Protein AF-A0A328VJZ0-F1 (afdb_monomer_lite)

Organism: NCBI:txid1825093

Secondary structure (DSSP, 8-state):
---PPPPPP-SSTTHHHHHHHHHHSSTTTHHHHHHHTT-HHHHHHHHHHHHHHHHTT----HHHHHHHHHHHHTHHHHS-HHHHHHHHHH-------HHHHHHHHHHGGGGGGS-S-HHHHHHHHHHHHHHHHHH-HHHHHS--HHHHHHHHHHHHHHHT--HHHHHHHHTT-

Radius of gyration: 17.19 Å; chains: 1; bounding box: 39×33×52 Å

pLDDT: mean 81.75, std 13.36, range [30.91, 96.69]

Structure (mmCIF, N/CA/C/O backbone):
data_AF-A0A328VJZ0-F1
#
_entry.id   AF-A0A328VJZ0-F1
#
loop_
_atom_site.group_PDB
_atom_site.id
_atom_site.type_symbol
_atom_site.label_atom_id
_atom_site.label_alt_id
_atom_site.label_comp_id
_atom_site.label_asym_id
_atom_site.label_entity_id
_atom_site.label_seq_id
_atom_site.pdbx_PDB_ins_code
_atom_site.Cartn_x
_atom_site.Cartn_y
_atom_site.Cartn_z
_atom_site.occupancy
_atom_site.B_iso_or_equiv
_atom_site.auth_seq_id
_atom_site.auth_comp_id
_atom_site.auth_asym_id
_atom_site.auth_atom_id
_atom_site.pdbx_PDB_model_num
ATOM 1 N N . MET A 1 1 ? 3.427 18.605 -16.097 1.00 30.91 1 MET A N 1
ATOM 2 C CA . MET A 1 1 ? 2.006 18.248 -16.277 1.00 30.91 1 MET A CA 1
ATOM 3 C C . MET A 1 1 ? 1.445 17.862 -14.923 1.00 30.91 1 MET A C 1
ATOM 5 O O . MET A 1 1 ? 2.172 17.190 -14.197 1.00 30.91 1 MET A O 1
ATOM 9 N N . PRO A 1 2 ? 0.240 18.311 -14.539 1.00 32.41 2 PRO A N 1
ATOM 10 C CA . PRO A 1 2 ? -0.411 17.754 -13.363 1.00 32.41 2 PRO A CA 1
ATOM 11 C C . PRO A 1 2 ? -0.653 16.268 -13.644 1.00 32.41 2 PRO A C 1
ATOM 13 O O . PRO A 1 2 ? -1.098 15.923 -14.738 1.00 32.41 2 PRO A O 1
ATOM 16 N N . LEU A 1 3 ? -0.279 15.400 -12.706 1.00 37.41 3 LEU A N 1
ATOM 17 C CA . LEU A 1 3 ? -0.690 14.000 -12.747 1.00 37.41 3 LEU A CA 1
ATOM 18 C C . LEU A 1 3 ? -2.222 14.012 -12.781 1.00 37.41 3 LEU A C 1
ATOM 20 O O . LEU A 1 3 ? -2.844 14.499 -11.835 1.00 37.41 3 LEU A O 1
ATOM 24 N N . GLU A 1 4 ? -2.816 13.571 -13.892 1.00 47.75 4 GLU A N 1
ATOM 25 C CA . GLU A 1 4 ? -4.245 13.263 -13.936 1.00 47.75 4 GLU A CA 1
ATOM 26 C C . GLU A 1 4 ? -4.585 12.396 -12.719 1.00 47.75 4 GLU A C 1
ATOM 28 O O . GLU A 1 4 ? -3.770 11.571 -12.294 1.00 47.75 4 GLU A O 1
ATOM 33 N N . ALA A 1 5 ? -5.757 12.625 -12.118 1.00 53.00 5 ALA A N 1
ATOM 34 C CA . ALA A 1 5 ? -6.203 11.835 -10.979 1.00 53.00 5 ALA A CA 1
ATOM 35 C C . ALA A 1 5 ? -6.099 10.345 -11.341 1.00 53.00 5 ALA A C 1
ATOM 37 O O . ALA A 1 5 ? -6.706 9.892 -12.312 1.00 53.00 5 ALA A O 1
ATOM 38 N N . TRP A 1 6 ? -5.263 9.616 -10.600 1.00 56.88 6 TRP A N 1
ATOM 39 C CA . TRP A 1 6 ? -4.959 8.215 -10.881 1.00 56.88 6 TRP A CA 1
ATOM 40 C C . TRP A 1 6 ? -6.247 7.376 -10.831 1.00 56.88 6 TRP A C 1
ATOM 42 O O . TRP A 1 6 ? -7.133 7.702 -10.032 1.00 56.88 6 TRP A O 1
ATOM 52 N N . PRO A 1 7 ? -6.408 6.319 -11.655 1.00 60.66 7 PRO A N 1
ATOM 53 C CA . PRO A 1 7 ? -7.631 5.529 -11.639 1.00 60.66 7 PRO A CA 1
ATOM 54 C C . PRO A 1 7 ? -7.921 4.936 -10.253 1.00 60.66 7 PRO A C 1
ATOM 56 O O . PRO A 1 7 ? -6.995 4.589 -9.504 1.00 60.66 7 PRO A O 1
ATOM 59 N N . PRO A 1 8 ? -9.213 4.746 -9.930 1.00 64.69 8 PRO A N 1
ATOM 60 C CA . PRO A 1 8 ? -9.615 4.043 -8.723 1.00 64.69 8 PRO A CA 1
ATOM 61 C C . PRO A 1 8 ? -9.077 2.610 -8.739 1.00 64.69 8 PRO A C 1
ATOM 63 O O . PRO A 1 8 ? -8.802 2.039 -9.797 1.00 64.69 8 PRO A O 1
ATOM 66 N N . TYR A 1 9 ? -8.950 2.017 -7.556 1.00 65.38 9 TYR A N 1
ATOM 67 C CA . TYR A 1 9 ? -8.524 0.632 -7.387 1.00 65.38 9 TYR A CA 1
ATOM 68 C C . TYR A 1 9 ? -9.333 -0.328 -8.270 1.00 65.38 9 TYR A C 1
ATOM 70 O O . TYR A 1 9 ? -10.555 -0.400 -8.171 1.00 65.38 9 TYR A O 1
ATOM 78 N N . GLN A 1 10 ? -8.636 -1.098 -9.110 1.00 65.56 10 GLN A N 1
ATOM 79 C CA . GLN A 1 10 ? -9.244 -2.029 -10.074 1.00 65.56 10 GLN A CA 1
ATOM 80 C C . GLN A 1 10 ? -9.135 -3.511 -9.648 1.00 65.56 10 GLN A C 1
ATOM 82 O O . GLN A 1 10 ? -9.193 -4.402 -10.489 1.00 65.56 10 GLN A O 1
ATOM 87 N N . GLY A 1 11 ? -8.899 -3.796 -8.360 1.00 68.62 11 GLY A N 1
ATOM 88 C CA . GLY A 1 11 ? -8.656 -5.157 -7.852 1.00 68.62 11 GLY A CA 1
ATOM 89 C C . GLY A 1 11 ? -9.872 -5.866 -7.240 1.00 68.62 11 GLY A C 1
ATOM 90 O O . GLY A 1 11 ? -11.019 -5.524 -7.511 1.00 68.62 11 GLY A O 1
ATOM 91 N N . TRP A 1 12 ? -9.612 -6.869 -6.389 1.00 64.12 12 TRP A N 1
ATOM 92 C CA . TRP A 1 12 ? -10.660 -7.661 -5.737 1.00 64.12 12 TRP A CA 1
ATOM 93 C C . TRP A 1 12 ? -11.474 -6.850 -4.720 1.00 64.12 12 TRP A C 1
ATOM 95 O O . TRP A 1 12 ? -10.895 -6.069 -3.957 1.00 64.12 12 TRP A O 1
ATOM 105 N N . PRO A 1 13 ? -12.794 -7.085 -4.626 1.00 72.00 13 PRO A N 1
ATOM 106 C CA . PRO A 1 13 ? -13.641 -6.411 -3.651 1.00 72.00 13 PRO A CA 1
ATOM 107 C C . PRO A 1 13 ? -13.106 -6.549 -2.222 1.00 72.00 13 PRO A C 1
ATOM 109 O O . PRO A 1 13 ? -12.850 -7.657 -1.753 1.00 72.00 13 PRO A O 1
ATOM 112 N N . ASN A 1 14 ? -12.996 -5.425 -1.510 1.00 74.44 14 ASN A N 1
ATOM 113 C CA . ASN A 1 14 ? -12.587 -5.340 -0.100 1.00 74.44 14 ASN A CA 1
ATOM 114 C C . ASN A 1 14 ? -11.169 -5.837 0.219 1.00 74.44 14 ASN A C 1
ATOM 116 O O . ASN A 1 14 ? -10.828 -5.927 1.396 1.00 74.44 14 ASN A O 1
ATOM 120 N N . ARG A 1 15 ? -10.326 -6.166 -0.766 1.00 87.69 15 ARG A N 1
ATOM 121 C CA . ARG A 1 15 ? -8.970 -6.637 -0.458 1.00 87.69 15 ARG A CA 1
ATOM 122 C C . ARG A 1 15 ? -8.176 -5.617 0.373 1.00 87.69 15 ARG A C 1
ATOM 124 O O . ARG A 1 15 ? -7.689 -6.029 1.414 1.00 87.69 15 ARG A O 1
ATOM 131 N N . PRO A 1 16 ? -8.091 -4.316 0.022 1.00 90.56 16 PRO A N 1
ATOM 132 C CA . PRO A 1 16 ? -7.357 -3.354 0.847 1.00 90.56 16 PRO A CA 1
ATOM 133 C C . PRO A 1 16 ? -7.888 -3.274 2.284 1.00 90.56 16 PRO A C 1
ATOM 135 O O . PRO A 1 16 ? -7.103 -3.199 3.223 1.00 90.56 16 PRO A O 1
ATOM 138 N N . THR A 1 17 ? -9.210 -3.379 2.469 1.00 93.19 17 THR A N 1
ATOM 139 C CA . THR A 1 17 ? -9.841 -3.474 3.795 1.00 93.19 17 THR A CA 1
ATOM 140 C C . THR A 1 17 ? -9.333 -4.674 4.588 1.00 93.19 17 THR A C 1
ATOM 142 O O . THR A 1 17 ? -8.966 -4.535 5.753 1.00 93.19 17 THR A O 1
ATOM 145 N N . TRP A 1 18 ? -9.300 -5.854 3.968 1.00 93.00 18 TRP A N 1
ATOM 146 C CA . TRP A 1 18 ? -8.868 -7.076 4.641 1.00 93.00 18 TRP A CA 1
ATOM 147 C C . TRP A 1 18 ? -7.356 -7.168 4.808 1.00 93.00 18 TRP A C 1
ATOM 149 O O . TRP A 1 18 ? -6.909 -7.701 5.818 1.00 93.00 18 TRP A O 1
ATOM 159 N N . ASP A 1 19 ? -6.567 -6.612 3.890 1.00 93.38 19 ASP A N 1
ATOM 160 C CA . ASP A 1 19 ? -5.117 -6.488 4.048 1.00 93.38 19 ASP A CA 1
ATOM 161 C C . ASP A 1 19 ? -4.810 -5.650 5.300 1.00 93.38 19 ASP A C 1
ATOM 163 O O . ASP A 1 19 ? -3.994 -6.060 6.124 1.00 93.38 19 ASP A O 1
ATOM 167 N N . VAL A 1 20 ? -5.521 -4.527 5.490 1.00 93.88 20 VAL A N 1
ATOM 168 C CA . VAL A 1 20 ? -5.421 -3.693 6.700 1.00 93.88 20 VAL A CA 1
ATOM 169 C C . VAL A 1 20 ? -5.816 -4.479 7.941 1.00 93.88 20 VAL A C 1
ATOM 171 O O . VAL A 1 20 ? -5.037 -4.526 8.887 1.00 93.88 20 VAL A O 1
ATOM 174 N N . PHE A 1 21 ? -6.994 -5.109 7.942 1.00 94.06 21 PHE A N 1
ATOM 175 C CA . PHE A 1 21 ? -7.452 -5.888 9.091 1.00 94.06 21 PHE A CA 1
ATOM 176 C C . PHE A 1 21 ? -6.435 -6.976 9.456 1.00 94.06 21 PHE A C 1
ATOM 178 O O . PHE A 1 21 ? -5.909 -6.983 10.556 1.00 94.06 21 PHE A O 1
ATOM 185 N N . THR A 1 22 ? -6.081 -7.844 8.511 1.00 93.44 22 THR A N 1
ATOM 186 C CA . THR A 1 22 ? -5.221 -9.007 8.775 1.00 93.44 22 THR A CA 1
ATO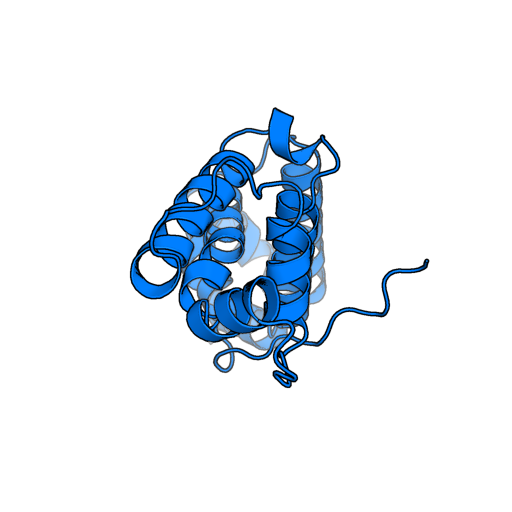M 187 C C . THR A 1 22 ? -3.789 -8.640 9.143 1.00 93.44 22 THR A C 1
ATOM 189 O O . THR A 1 22 ? -3.186 -9.323 9.967 1.00 93.44 22 THR A O 1
ATOM 192 N N . THR A 1 23 ? -3.243 -7.580 8.545 1.00 93.50 23 THR A N 1
ATOM 193 C CA . THR A 1 23 ? -1.841 -7.201 8.746 1.00 93.50 23 THR A CA 1
ATOM 194 C C . THR A 1 23 ? -1.679 -6.300 9.963 1.00 93.50 23 THR A C 1
ATOM 196 O O . THR A 1 23 ? -0.698 -6.443 10.682 1.00 93.50 23 THR A O 1
ATOM 199 N N . LEU A 1 24 ? -2.620 -5.381 10.213 1.00 93.50 24 LEU A N 1
ATOM 200 C CA . LEU A 1 24 ? -2.496 -4.403 11.295 1.00 93.50 24 LEU A CA 1
ATOM 201 C C . LEU A 1 24 ? -3.160 -4.844 12.610 1.00 93.50 24 LEU A C 1
ATOM 203 O O . LEU A 1 24 ? -2.957 -4.204 13.632 1.00 93.50 24 LEU A O 1
ATOM 207 N N . THR A 1 25 ? -3.908 -5.950 12.669 1.00 90.69 25 THR A N 1
ATOM 208 C CA . THR A 1 25 ? -4.354 -6.517 13.963 1.00 90.69 25 THR A CA 1
ATOM 209 C C . THR A 1 25 ? -3.272 -7.359 14.651 1.00 90.69 25 THR A C 1
ATOM 211 O O . THR A 1 25 ? -3.574 -8.384 15.271 1.00 90.69 25 THR A O 1
ATOM 214 N N . ASP A 1 26 ? -2.011 -6.948 14.540 1.00 91.19 26 ASP A N 1
ATOM 215 C CA . ASP A 1 26 ? -0.861 -7.565 15.208 1.00 91.19 26 ASP A CA 1
ATOM 216 C C . ASP A 1 26 ? -0.619 -6.949 16.600 1.00 91.19 26 ASP A C 1
ATOM 218 O O . ASP A 1 26 ? -1.204 -5.918 16.933 1.00 91.19 26 ASP A O 1
ATOM 222 N N . GLU A 1 27 ? 0.235 -7.556 17.426 1.00 87.69 27 GLU A N 1
ATOM 223 C CA . GLU A 1 27 ? 0.469 -7.162 18.827 1.00 87.69 27 GLU A CA 1
ATOM 224 C C . GLU A 1 27 ? 0.807 -5.666 18.989 1.00 87.69 27 GLU A C 1
ATOM 226 O O . GLU A 1 27 ? 0.276 -5.008 19.881 1.00 87.69 27 GLU A O 1
ATOM 231 N N . GLU A 1 28 ? 1.605 -5.098 18.078 1.00 91.12 28 GLU A N 1
ATOM 232 C CA . GLU A 1 28 ? 2.031 -3.690 18.124 1.00 91.12 28 GLU A CA 1
ATOM 233 C C . GLU A 1 28 ? 0.899 -2.689 17.816 1.00 91.12 28 GLU A C 1
ATOM 235 O O . GLU A 1 28 ? 0.873 -1.581 18.351 1.00 91.12 28 GLU A O 1
ATOM 240 N N . THR A 1 29 ? -0.039 -3.049 16.936 1.00 93.62 29 THR A N 1
ATOM 241 C CA . THR A 1 29 ? -1.010 -2.097 16.353 1.00 93.62 29 THR A CA 1
ATOM 242 C C . THR A 1 29 ? -2.467 -2.403 16.699 1.00 93.62 29 THR A C 1
ATOM 244 O O . THR A 1 29 ? -3.321 -1.528 16.541 1.00 93.62 29 THR A O 1
ATOM 247 N N . ARG A 1 30 ? -2.756 -3.573 17.285 1.00 91.69 30 ARG A N 1
ATOM 248 C CA . ARG A 1 30 ? -4.106 -3.999 17.680 1.00 91.69 30 ARG A CA 1
ATOM 249 C C . ARG A 1 30 ? -4.777 -3.038 18.655 1.00 91.69 30 ARG A C 1
ATOM 251 O O . ARG A 1 30 ? -5.855 -2.539 18.352 1.00 91.69 30 ARG A O 1
ATOM 258 N N . GLN A 1 31 ? -4.149 -2.746 19.796 1.00 92.00 31 GLN A N 1
ATOM 259 C CA . GLN A 1 31 ? -4.767 -1.903 20.827 1.00 92.00 31 GLN A CA 1
ATOM 260 C C . GLN A 1 31 ? -5.090 -0.481 20.313 1.00 92.00 31 GLN A C 1
ATOM 262 O O . GLN A 1 31 ? -6.212 -0.019 20.535 1.00 92.00 31 GLN A O 1
ATOM 267 N N . PRO A 1 32 ? -4.181 0.219 19.596 1.00 92.38 32 PRO A N 1
ATOM 268 C CA . PRO A 1 32 ? -4.520 1.477 18.935 1.00 92.38 32 PRO A CA 1
ATOM 269 C C . PRO A 1 32 ? -5.707 1.363 17.972 1.00 92.38 32 PRO A C 1
ATOM 271 O O . PRO A 1 32 ? -6.584 2.222 17.994 1.00 92.38 32 PRO A O 1
ATOM 274 N N . LEU A 1 33 ? -5.770 0.316 17.145 1.00 92.38 33 LEU A N 1
ATOM 275 C CA . LEU A 1 33 ? -6.845 0.156 16.162 1.00 92.38 33 LEU A CA 1
ATOM 276 C C . LEU A 1 33 ? -8.197 -0.141 16.806 1.00 92.38 33 LEU A C 1
ATOM 278 O O . LEU A 1 33 ? -9.191 0.468 16.421 1.00 92.38 33 LEU A O 1
ATOM 282 N N . GLU A 1 34 ? -8.246 -1.012 17.811 1.00 92.38 34 GLU A N 1
ATOM 283 C CA . GLU A 1 34 ? -9.472 -1.306 18.562 1.00 92.38 34 GLU A CA 1
ATOM 284 C C . GLU A 1 34 ? -10.005 -0.054 19.275 1.00 92.38 34 GLU A C 1
ATOM 286 O O . GLU A 1 34 ? -11.208 0.206 19.263 1.00 92.38 34 GLU A O 1
ATOM 291 N N . ALA A 1 35 ? -9.116 0.781 19.826 1.00 93.69 35 ALA A N 1
ATOM 292 C CA . ALA A 1 35 ? -9.499 2.048 20.450 1.00 93.69 35 ALA A CA 1
ATOM 293 C C . ALA A 1 35 ? -10.086 3.062 19.447 1.00 93.69 35 ALA A C 1
ATOM 295 O O . ALA A 1 35 ? -10.904 3.906 19.823 1.00 93.69 35 ALA A O 1
ATOM 296 N N . LEU A 1 36 ? -9.676 2.990 18.178 1.00 94.94 36 LEU A N 1
ATOM 297 C CA . LEU A 1 36 ? -10.162 3.850 17.097 1.00 94.94 36 LEU A CA 1
ATOM 298 C C . LEU A 1 36 ? -11.365 3.258 16.347 1.00 94.94 36 LEU A C 1
ATOM 300 O O . LEU A 1 36 ? -12.082 4.008 15.691 1.00 94.94 36 LEU A O 1
ATOM 304 N N . ALA A 1 37 ? -11.626 1.953 16.471 1.00 91.81 37 ALA A N 1
ATOM 305 C CA . ALA A 1 37 ? -12.693 1.232 15.774 1.00 91.81 37 ALA A CA 1
ATOM 306 C C . ALA A 1 37 ? -14.110 1.828 15.897 1.00 91.81 37 ALA A C 1
ATOM 308 O O . ALA A 1 37 ? -14.883 1.698 14.949 1.00 91.81 37 ALA A O 1
ATOM 309 N N . PRO A 1 38 ? -14.495 2.523 16.987 1.00 93.94 38 PRO A N 1
ATOM 310 C CA . PRO A 1 38 ? -15.777 3.226 17.035 1.00 93.94 38 PRO A CA 1
ATOM 311 C C . PRO A 1 38 ? -15.922 4.366 16.010 1.00 93.94 38 PRO A C 1
ATOM 313 O O . PRO A 1 38 ? -17.045 4.783 15.736 1.00 93.94 38 PRO A O 1
ATOM 316 N N . ASP A 1 39 ? -14.817 4.873 15.455 1.00 93.75 39 ASP A N 1
ATOM 317 C CA . ASP A 1 39 ? -14.774 6.024 14.556 1.00 93.75 39 ASP A CA 1
ATOM 318 C C . ASP A 1 39 ? -13.931 5.713 13.303 1.00 93.75 39 ASP A C 1
ATOM 320 O O . ASP A 1 39 ? -12.707 5.874 13.265 1.00 93.75 39 ASP A O 1
ATOM 324 N N . ALA A 1 40 ? -14.618 5.303 12.232 1.00 93.50 40 ALA A N 1
ATOM 325 C CA . ALA A 1 40 ? -14.008 4.992 10.939 1.00 93.50 40 ALA A CA 1
ATOM 326 C C . ALA A 1 40 ? -13.190 6.160 10.353 1.00 93.50 40 ALA A C 1
ATOM 328 O O . ALA A 1 40 ? -12.221 5.934 9.624 1.00 93.50 40 ALA A O 1
ATOM 329 N N . PHE A 1 41 ? -13.546 7.409 10.672 1.00 94.31 41 PHE A N 1
ATOM 330 C CA . PHE A 1 41 ? -12.788 8.571 10.222 1.00 94.31 41 PHE A CA 1
ATOM 331 C C . PHE A 1 41 ? -11.440 8.662 10.943 1.00 94.31 41 PHE A C 1
ATOM 333 O O . PHE A 1 41 ? -10.419 8.900 10.298 1.00 94.31 41 PHE A O 1
ATOM 340 N N . ARG A 1 42 ? -11.397 8.399 12.253 1.00 94.69 42 ARG A N 1
ATOM 341 C CA . ARG A 1 42 ? -10.128 8.369 12.995 1.00 94.69 42 ARG A CA 1
ATOM 342 C C . ARG A 1 42 ? -9.232 7.202 12.593 1.00 94.69 42 ARG A C 1
ATOM 344 O O . ARG A 1 42 ? -8.022 7.395 12.508 1.00 94.69 42 ARG A O 1
ATOM 351 N N . LEU A 1 43 ? -9.799 6.028 12.299 1.00 94.88 43 LEU A N 1
ATOM 352 C CA . LEU A 1 43 ? -9.039 4.905 11.729 1.00 94.88 43 LEU A CA 1
ATOM 353 C C . LEU A 1 43 ? -8.338 5.309 10.430 1.00 94.88 43 LEU A C 1
ATOM 355 O O . LEU A 1 43 ? -7.145 5.056 10.252 1.00 94.88 43 LEU A O 1
ATOM 359 N N . ARG A 1 44 ? -9.077 5.984 9.545 1.00 95.94 44 ARG A N 1
ATOM 360 C CA . ARG A 1 44 ? -8.536 6.515 8.297 1.00 95.94 44 ARG A CA 1
ATOM 361 C C . ARG A 1 44 ? -7.398 7.501 8.542 1.00 95.94 44 ARG A C 1
ATOM 363 O O . ARG A 1 44 ? -6.332 7.332 7.957 1.00 95.94 44 ARG A O 1
ATOM 370 N N . GLN A 1 45 ? -7.606 8.492 9.410 1.00 96.25 45 GLN A N 1
ATOM 371 C CA . GLN A 1 45 ? -6.582 9.493 9.727 1.00 96.25 45 GLN A CA 1
ATOM 372 C C . GLN A 1 45 ? -5.308 8.858 10.288 1.00 96.25 45 GLN A C 1
ATOM 374 O O . GLN A 1 45 ? -4.209 9.234 9.890 1.00 96.25 45 GLN A O 1
ATOM 379 N N . TRP A 1 46 ? -5.455 7.873 11.177 1.00 95.88 46 TRP A N 1
ATOM 380 C CA . TRP A 1 46 ? -4.326 7.159 11.761 1.00 95.88 46 TRP A CA 1
ATOM 381 C C . TRP A 1 46 ? -3.500 6.435 10.691 1.00 95.88 46 TRP A C 1
ATOM 383 O O . TRP A 1 46 ? -2.275 6.564 10.668 1.00 95.88 46 TRP A O 1
ATOM 393 N N . LEU A 1 47 ? -4.150 5.719 9.763 1.00 96.00 47 LEU A N 1
ATOM 394 C CA . LEU A 1 47 ? -3.423 5.020 8.701 1.00 96.00 47 LEU A CA 1
ATOM 395 C C . LEU A 1 47 ? -2.800 6.002 7.699 1.00 96.00 47 LEU A C 1
ATOM 397 O O . LEU A 1 47 ? -1.651 5.8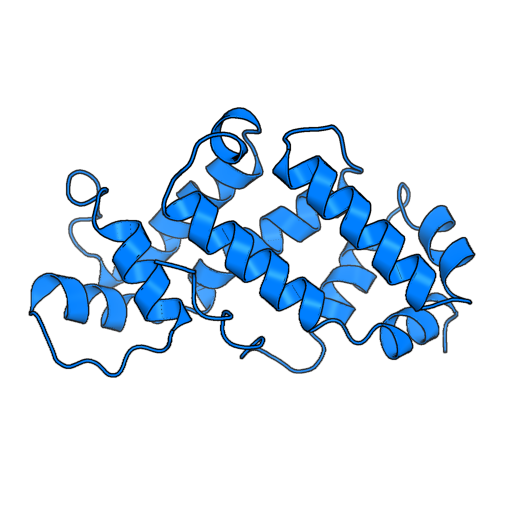16 7.309 1.00 96.00 47 LEU A O 1
ATOM 401 N N . GLU A 1 48 ? -3.517 7.063 7.316 1.00 96.25 48 GLU A N 1
ATOM 402 C CA . GLU A 1 48 ? -2.996 8.130 6.449 1.00 96.25 48 GLU A CA 1
ATOM 403 C C . GLU A 1 48 ? -1.736 8.781 7.043 1.00 96.25 48 GLU A C 1
ATOM 405 O O . GLU A 1 48 ? -0.757 8.992 6.323 1.00 96.25 48 GLU A O 1
ATOM 410 N N . GLU A 1 49 ? -1.712 9.050 8.351 1.00 96.69 49 GLU A N 1
ATOM 411 C CA . GLU A 1 49 ? -0.539 9.603 9.032 1.00 96.69 49 GLU A CA 1
ATOM 412 C C . GLU A 1 49 ? 0.672 8.666 8.923 1.00 96.69 49 GLU A C 1
ATOM 414 O O . GLU A 1 49 ? 1.758 9.099 8.517 1.00 96.69 49 GLU A O 1
ATOM 419 N N . HIS A 1 50 ? 0.500 7.376 9.226 1.00 96.50 50 HIS A N 1
ATOM 420 C CA . HIS A 1 50 ? 1.603 6.414 9.141 1.00 96.50 50 HIS A CA 1
ATOM 421 C C . HIS A 1 50 ? 2.049 6.156 7.703 1.00 96.50 50 HIS A C 1
ATOM 423 O O . HIS A 1 50 ? 3.247 6.049 7.453 1.00 96.50 50 HIS A O 1
ATOM 429 N N . VAL A 1 51 ? 1.136 6.162 6.730 1.00 95.88 51 VAL A N 1
ATOM 430 C CA . VAL A 1 51 ? 1.497 6.130 5.303 1.00 95.88 51 VAL A CA 1
ATOM 431 C C . VAL A 1 51 ? 2.407 7.313 4.964 1.00 95.88 51 VAL A C 1
ATOM 433 O O . VAL A 1 51 ? 3.462 7.131 4.354 1.00 95.88 51 VAL A O 1
ATOM 436 N N . GLN A 1 52 ? 2.056 8.528 5.393 1.00 95.12 52 GLN A N 1
ATOM 437 C CA . GLN A 1 52 ? 2.875 9.714 5.130 1.00 95.12 52 GLN A CA 1
ATOM 438 C C . GLN A 1 52 ? 4.247 9.644 5.807 1.00 95.12 52 GLN A C 1
ATOM 440 O O . GLN A 1 52 ? 5.243 10.035 5.195 1.00 95.12 52 GLN A O 1
ATOM 445 N N . ARG A 1 53 ? 4.323 9.125 7.037 1.00 95.50 53 ARG A N 1
ATOM 446 C CA . ARG A 1 53 ? 5.595 8.888 7.741 1.00 95.50 53 ARG A CA 1
ATOM 447 C C . ARG A 1 53 ? 6.473 7.899 6.974 1.00 95.50 53 ARG A C 1
ATOM 449 O O . ARG A 1 53 ? 7.616 8.230 6.651 1.00 95.50 53 ARG A O 1
ATOM 456 N N . PHE A 1 54 ? 5.918 6.756 6.572 1.00 95.00 54 PHE A N 1
ATOM 457 C CA . PHE A 1 54 ? 6.620 5.744 5.779 1.00 95.00 54 PHE A CA 1
ATOM 458 C C . PHE A 1 54 ? 7.177 6.330 4.475 1.00 95.00 54 PHE A C 1
ATOM 460 O O . PHE A 1 54 ? 8.358 6.162 4.153 1.00 95.00 54 PHE A O 1
ATOM 467 N N . LEU A 1 55 ? 6.349 7.080 3.742 1.00 92.12 55 LEU A N 1
ATOM 468 C CA . LEU A 1 55 ? 6.717 7.722 2.477 1.00 92.12 55 LEU A CA 1
ATOM 469 C C . LEU A 1 55 ? 7.780 8.823 2.622 1.00 92.12 55 LEU A C 1
ATOM 471 O O . LEU A 1 55 ? 8.449 9.151 1.636 1.00 92.12 55 LEU A O 1
ATOM 475 N N . LYS A 1 56 ? 7.931 9.388 3.825 1.00 92.81 56 LYS A N 1
ATOM 476 C CA . LYS A 1 56 ? 8.981 10.345 4.209 1.00 92.81 56 LYS A CA 1
ATOM 477 C C . LYS A 1 56 ? 10.209 9.665 4.827 1.00 92.81 56 LYS A C 1
ATOM 479 O O . LYS A 1 56 ? 11.090 10.359 5.324 1.00 92.81 56 LYS A O 1
ATOM 484 N N . GLY A 1 57 ? 10.272 8.332 4.815 1.00 89.69 57 GLY A N 1
ATOM 485 C CA . GLY A 1 57 ? 11.379 7.576 5.404 1.00 89.69 57 GLY A CA 1
ATOM 486 C C . GLY A 1 57 ? 11.468 7.699 6.927 1.00 89.69 57 GLY A C 1
ATOM 487 O O . GLY A 1 57 ? 12.532 7.468 7.490 1.00 89.69 57 GLY A O 1
ATOM 488 N N . GLN A 1 58 ? 10.376 8.099 7.581 1.00 93.31 58 GLN A N 1
ATOM 489 C CA . GLN A 1 58 ? 10.280 8.192 9.033 1.00 93.31 58 GLN A CA 1
ATOM 490 C C . GLN A 1 58 ? 9.863 6.842 9.617 1.00 93.31 58 GLN A C 1
ATOM 492 O O . GLN A 1 58 ? 9.279 6.011 8.923 1.00 93.31 58 GLN A O 1
ATOM 497 N N . GLU A 1 59 ? 10.137 6.653 10.905 1.00 90.56 59 GLU A N 1
ATOM 498 C CA . GLU A 1 59 ? 9.753 5.450 11.639 1.00 90.56 59 GLU A CA 1
ATOM 499 C C . GLU A 1 59 ? 8.228 5.285 11.672 1.00 90.56 59 GLU A C 1
ATOM 501 O O . GLU A 1 59 ? 7.486 6.248 11.920 1.00 90.56 59 GLU A O 1
ATOM 506 N N . THR A 1 60 ? 7.776 4.059 11.432 1.00 93.19 60 THR A N 1
ATOM 507 C CA . THR A 1 60 ? 6.375 3.626 11.464 1.00 93.19 60 THR A CA 1
ATOM 508 C C . THR A 1 60 ? 6.286 2.235 12.080 1.00 93.19 60 THR A C 1
ATOM 510 O O . THR A 1 60 ? 7.259 1.492 11.970 1.00 93.19 60 THR A O 1
ATOM 513 N N . PRO A 1 61 ? 5.140 1.850 12.671 1.00 94.31 61 PRO A N 1
ATOM 514 C CA . PRO A 1 61 ? 4.968 0.504 13.208 1.00 94.31 61 PRO A CA 1
ATOM 515 C C . PRO A 1 61 ? 5.279 -0.571 12.167 1.00 94.31 61 PRO A C 1
ATOM 517 O O . PRO A 1 61 ? 4.910 -0.428 10.993 1.00 94.31 61 PRO A O 1
ATOM 52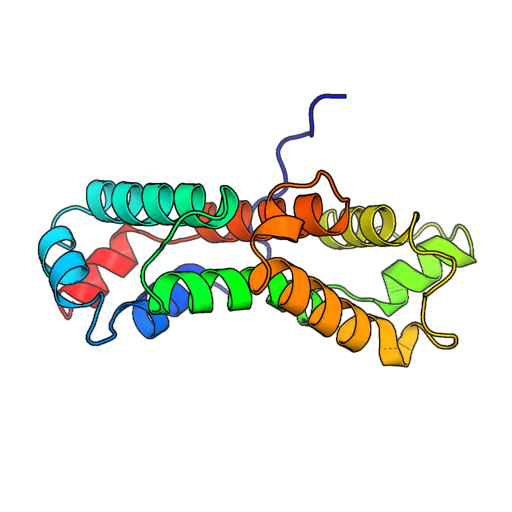0 N N . ARG A 1 62 ? 5.909 -1.672 12.586 1.00 92.88 62 ARG A N 1
ATOM 521 C CA . ARG A 1 62 ? 6.354 -2.721 11.657 1.00 92.88 62 ARG A CA 1
ATOM 522 C C . ARG A 1 62 ? 5.201 -3.319 10.832 1.00 92.88 62 ARG A C 1
ATOM 524 O O . ARG A 1 62 ? 5.391 -3.507 9.627 1.00 92.88 62 ARG A O 1
ATOM 531 N N . PRO A 1 63 ? 3.999 -3.558 11.393 1.00 95.12 63 PRO A N 1
ATOM 532 C CA . PRO A 1 63 ? 2.833 -3.980 10.617 1.00 95.12 63 PRO A CA 1
ATOM 533 C C . PRO A 1 63 ? 2.458 -3.020 9.482 1.00 95.12 63 PRO A C 1
ATOM 535 O O . PRO A 1 63 ? 2.096 -3.461 8.391 1.00 95.12 63 PRO A O 1
ATOM 538 N N . VAL A 1 64 ? 2.600 -1.706 9.696 1.00 94.62 64 VAL A N 1
ATOM 539 C CA . VAL A 1 64 ? 2.318 -0.706 8.656 1.00 94.62 64 VAL A CA 1
ATOM 540 C C . VAL A 1 64 ? 3.351 -0.797 7.537 1.00 94.62 64 VAL A C 1
ATOM 542 O O . VAL A 1 64 ? 2.981 -0.803 6.366 1.00 94.62 64 VAL A O 1
ATOM 545 N N . GLU A 1 65 ? 4.635 -0.944 7.862 1.00 93.06 65 GLU A N 1
ATOM 546 C CA . GLU A 1 65 ? 5.671 -1.144 6.841 1.00 93.06 65 GLU A CA 1
ATOM 547 C C . GLU A 1 65 ? 5.414 -2.394 5.996 1.00 93.06 65 GLU A C 1
ATOM 549 O O . GLU A 1 65 ? 5.568 -2.357 4.772 1.00 93.06 65 GLU A O 1
ATOM 554 N N . LEU A 1 66 ? 5.009 -3.496 6.635 1.00 92.75 66 LEU A N 1
ATOM 555 C CA . LEU A 1 66 ? 4.681 -4.748 5.954 1.00 92.75 66 LEU A CA 1
ATOM 556 C C . LEU A 1 66 ? 3.489 -4.573 5.013 1.00 92.75 66 LEU A C 1
ATOM 558 O O . LEU A 1 66 ? 3.568 -4.998 3.860 1.00 92.75 66 LEU A O 1
ATOM 562 N N . LEU A 1 67 ? 2.432 -3.896 5.466 1.00 94.75 67 LEU A N 1
ATOM 563 C CA . LEU A 1 67 ? 1.263 -3.582 4.647 1.00 94.75 67 LEU A CA 1
ATOM 564 C C . LEU A 1 67 ? 1.645 -2.748 3.415 1.00 94.75 67 LEU A C 1
ATOM 566 O O . LEU A 1 67 ? 1.285 -3.089 2.289 1.00 94.75 67 LEU A O 1
ATOM 570 N N . LEU A 1 68 ? 2.413 -1.674 3.606 1.00 93.75 68 LEU A N 1
ATOM 571 C CA . LEU A 1 68 ? 2.798 -0.773 2.516 1.00 93.75 68 LEU A CA 1
ATOM 572 C C . LEU A 1 68 ? 3.788 -1.425 1.548 1.00 93.75 68 LEU A C 1
ATOM 574 O O . LEU A 1 68 ? 3.693 -1.216 0.339 1.00 93.75 68 LEU A O 1
ATOM 578 N N . THR A 1 69 ? 4.688 -2.269 2.053 1.00 90.38 69 THR A N 1
ATOM 579 C CA . THR A 1 69 ? 5.565 -3.107 1.222 1.00 90.38 69 THR A CA 1
ATOM 580 C C . THR A 1 69 ? 4.746 -4.105 0.411 1.00 90.38 69 THR A C 1
ATOM 582 O O . THR A 1 69 ? 4.990 -4.281 -0.785 1.00 90.38 69 THR A O 1
ATOM 585 N N . HIS A 1 70 ? 3.747 -4.737 1.032 1.00 89.69 70 HIS A N 1
ATOM 586 C CA . HIS A 1 70 ? 2.844 -5.657 0.354 1.00 89.69 70 HIS A CA 1
ATOM 587 C C . HIS A 1 70 ? 2.100 -4.955 -0.785 1.00 89.69 70 HIS A C 1
ATOM 589 O O . HIS A 1 70 ? 2.141 -5.426 -1.918 1.00 89.69 70 HIS A O 1
ATOM 595 N N . TRP A 1 71 ? 1.499 -3.793 -0.530 1.00 89.75 71 TRP A N 1
ATOM 596 C CA . TRP A 1 71 ? 0.816 -3.023 -1.569 1.00 89.75 71 TRP A CA 1
ATOM 597 C C . TRP A 1 71 ? 1.754 -2.535 -2.668 1.00 89.75 71 TRP A C 1
ATOM 599 O O . TRP A 1 71 ? 1.404 -2.644 -3.837 1.00 89.75 71 TRP A O 1
ATOM 609 N N . ALA A 1 72 ? 2.952 -2.052 -2.337 1.00 86.75 72 ALA A N 1
ATOM 610 C CA . ALA A 1 72 ? 3.914 -1.584 -3.335 1.00 86.75 72 ALA A CA 1
ATOM 611 C C . ALA A 1 72 ? 4.435 -2.708 -4.252 1.00 86.75 72 ALA A C 1
ATOM 613 O O . ALA A 1 72 ? 4.775 -2.451 -5.408 1.00 86.75 72 ALA A O 1
ATOM 614 N N . THR A 1 73 ? 4.493 -3.946 -3.752 1.00 82.69 73 THR A N 1
ATOM 615 C CA . THR A 1 73 ? 4.963 -5.129 -4.500 1.00 82.69 73 THR A CA 1
ATOM 616 C C . THR A 1 73 ? 3.844 -5.858 -5.242 1.00 82.69 73 THR A C 1
ATOM 618 O O . THR A 1 73 ? 4.087 -6.481 -6.274 1.00 82.69 73 THR A O 1
ATOM 621 N N . ASP A 1 74 ? 2.593 -5.701 -4.809 1.00 79.50 74 ASP A N 1
ATOM 622 C CA . ASP A 1 74 ? 1.417 -6.304 -5.436 1.00 79.50 74 ASP A CA 1
ATOM 623 C C . ASP A 1 74 ? 1.234 -6.063 -6.955 1.00 79.50 74 ASP A C 1
ATOM 625 O O . ASP A 1 74 ? 0.754 -6.971 -7.638 1.00 79.50 74 ASP A O 1
ATOM 629 N N . PRO A 1 75 ? 1.643 -4.927 -7.555 1.00 72.00 75 PRO A N 1
ATOM 630 C CA . PRO A 1 75 ? 1.554 -4.715 -8.999 1.00 72.00 75 PRO A CA 1
ATOM 631 C C . PRO A 1 75 ? 2.348 -5.735 -9.800 1.00 72.00 75 PRO A C 1
ATOM 633 O O . PRO A 1 75 ? 1.937 -6.045 -10.915 1.00 72.00 75 PRO A O 1
ATOM 636 N N . ALA A 1 76 ? 3.416 -6.315 -9.227 1.00 66.75 76 ALA A N 1
ATOM 637 C CA . ALA A 1 76 ? 4.136 -7.438 -9.831 1.00 66.75 76 ALA A CA 1
ATOM 638 C C . ALA A 1 76 ? 3.169 -8.542 -10.282 1.00 66.75 76 ALA A C 1
ATOM 640 O O . ALA A 1 76 ? 3.395 -9.190 -11.297 1.00 66.75 76 ALA A O 1
ATOM 641 N N . ARG A 1 77 ? 2.083 -8.732 -9.525 1.00 69.88 77 ARG A N 1
ATOM 642 C CA . ARG A 1 77 ? 1.077 -9.774 -9.726 1.00 69.88 77 ARG A CA 1
ATOM 643 C C . ARG A 1 77 ? -0.138 -9.301 -10.522 1.00 69.88 77 ARG A C 1
ATOM 645 O O . ARG A 1 77 ? -0.929 -10.139 -10.939 1.00 69.88 77 ARG A O 1
ATOM 652 N N . ARG A 1 78 ? -0.330 -7.986 -10.678 1.00 71.38 78 ARG A N 1
ATOM 653 C CA . ARG A 1 78 ? -1.533 -7.396 -11.296 1.00 71.38 78 ARG A CA 1
ATOM 654 C C . ARG A 1 78 ? -1.312 -6.844 -12.693 1.00 71.38 78 ARG A C 1
ATOM 656 O O . ARG A 1 78 ? -2.262 -6.773 -13.461 1.00 71.38 78 ARG A O 1
ATOM 663 N N . ILE A 1 79 ? -0.099 -6.400 -12.991 1.00 77.44 79 ILE A N 1
ATOM 664 C CA . ILE A 1 79 ? 0.269 -5.898 -14.310 1.00 77.44 79 ILE A CA 1
ATOM 665 C C . ILE A 1 79 ? 0.468 -7.098 -15.230 1.00 77.44 79 ILE A C 1
ATOM 667 O O . ILE A 1 79 ? 1.216 -8.020 -14.895 1.00 77.44 79 ILE A O 1
ATOM 671 N N . ASP A 1 80 ? -0.157 -7.072 -16.405 1.00 79.81 80 ASP A N 1
ATOM 672 C CA . ASP A 1 80 ? 0.236 -7.975 -17.477 1.00 79.81 80 ASP A CA 1
ATOM 673 C C . ASP A 1 80 ? 1.551 -7.474 -18.085 1.00 79.81 80 ASP A C 1
ATOM 675 O O . ASP A 1 80 ? 1.598 -6.668 -19.020 1.00 79.81 80 ASP A O 1
ATOM 679 N N . TRP A 1 81 ? 2.657 -7.942 -17.509 1.00 78.62 81 TRP A N 1
ATOM 680 C CA . TRP A 1 81 ? 3.996 -7.539 -17.924 1.00 78.62 81 TRP A CA 1
ATOM 681 C C . TRP A 1 81 ? 4.319 -7.934 -19.365 1.00 78.62 81 TRP A C 1
ATOM 683 O O . TRP A 1 81 ? 5.187 -7.308 -19.971 1.00 78.62 81 TRP A O 1
ATOM 693 N N . SER A 1 82 ? 3.610 -8.912 -19.940 1.00 78.38 82 SER A N 1
ATOM 694 C CA . SER A 1 82 ? 3.767 -9.259 -21.353 1.00 78.38 82 SER A CA 1
ATOM 695 C C . SER A 1 82 ? 3.246 -8.139 -22.257 1.00 78.38 82 SER A C 1
ATOM 697 O O . SER A 1 82 ? 3.921 -7.753 -23.211 1.00 78.38 82 SER A O 1
ATOM 699 N N . ARG A 1 83 ? 2.109 -7.531 -21.894 1.00 79.38 83 ARG A N 1
ATOM 700 C CA . ARG A 1 83 ? 1.517 -6.391 -22.610 1.00 79.38 83 ARG A CA 1
ATOM 701 C C . ARG A 1 83 ? 2.345 -5.126 -22.437 1.00 79.38 83 ARG A C 1
ATOM 703 O O . ARG A 1 83 ? 2.562 -4.408 -23.409 1.00 79.38 83 ARG A O 1
ATOM 710 N N . VAL A 1 84 ? 2.867 -4.882 -21.233 1.00 80.25 84 VAL A N 1
ATOM 711 C CA . VAL A 1 84 ? 3.802 -3.769 -20.985 1.00 80.25 84 VAL A CA 1
ATOM 712 C C . VAL A 1 84 ? 5.074 -3.930 -21.825 1.00 80.25 84 VAL A C 1
ATOM 714 O O . VAL A 1 84 ? 5.516 -2.973 -22.458 1.00 80.25 84 VAL A O 1
ATOM 717 N N . ALA A 1 85 ? 5.638 -5.140 -21.886 1.00 77.06 85 ALA A N 1
ATOM 718 C CA . ALA A 1 85 ? 6.827 -5.422 -22.687 1.00 77.06 85 ALA A CA 1
ATOM 719 C C . ALA A 1 85 ? 6.583 -5.259 -24.195 1.00 77.06 85 ALA A C 1
ATOM 721 O O . ALA A 1 85 ? 7.424 -4.683 -24.888 1.00 77.06 85 ALA A O 1
ATOM 722 N N . ALA A 1 86 ? 5.438 -5.735 -24.697 1.00 77.19 86 ALA A N 1
ATOM 723 C CA . ALA A 1 86 ? 5.044 -5.586 -26.097 1.00 77.19 86 ALA A CA 1
ATOM 724 C C . ALA A 1 86 ? 4.883 -4.106 -26.482 1.00 77.19 86 ALA A C 1
ATOM 726 O O . ALA A 1 86 ? 5.452 -3.662 -27.481 1.00 77.19 86 ALA A O 1
ATOM 727 N N . ALA A 1 87 ? 4.205 -3.316 -25.640 1.00 78.69 87 ALA A N 1
ATOM 728 C CA . ALA A 1 87 ? 4.036 -1.880 -25.853 1.00 78.69 87 ALA A CA 1
ATOM 729 C C . ALA A 1 87 ? 5.378 -1.128 -25.914 1.00 78.69 87 ALA A C 1
ATOM 731 O O . ALA A 1 87 ? 5.537 -0.218 -26.724 1.00 78.69 87 ALA A O 1
ATOM 732 N N . GLN A 1 88 ? 6.363 -1.520 -25.096 1.00 75.06 88 GLN A N 1
ATOM 733 C CA . GLN A 1 88 ? 7.688 -0.890 -25.099 1.00 75.06 88 GLN A CA 1
ATOM 734 C C . GLN A 1 88 ? 8.555 -1.267 -26.307 1.00 75.06 88 GLN A C 1
ATOM 736 O O . GLN A 1 88 ? 9.273 -0.415 -26.822 1.00 75.06 88 GLN A O 1
ATOM 741 N N . ARG A 1 89 ? 8.532 -2.532 -26.744 1.00 71.19 89 ARG A N 1
ATOM 742 C CA . ARG A 1 89 ? 9.427 -3.028 -27.806 1.00 71.19 89 ARG A CA 1
ATOM 743 C C . ARG A 1 89 ? 8.922 -2.740 -29.209 1.00 71.19 89 ARG A C 1
ATOM 745 O O . ARG A 1 89 ? 9.715 -2.437 -30.094 1.00 71.19 89 ARG A O 1
ATOM 752 N N . GLU A 1 90 ? 7.624 -2.892 -29.417 1.00 66.12 90 GLU A N 1
ATOM 753 C CA . GLU A 1 90 ? 7.051 -2.952 -30.762 1.00 66.12 90 GLU A CA 1
ATOM 754 C C . GLU A 1 90 ? 6.319 -1.660 -31.134 1.00 66.12 90 GLU A C 1
ATOM 756 O O . GLU A 1 90 ? 5.832 -1.533 -32.254 1.00 66.12 90 GLU A O 1
ATOM 761 N N . GLY A 1 91 ? 6.214 -0.702 -30.200 1.00 61.94 91 GLY A N 1
ATOM 762 C CA . GLY A 1 91 ? 5.309 0.442 -30.348 1.00 61.94 91 GLY A CA 1
ATOM 763 C C . GLY A 1 91 ? 3.868 -0.012 -30.594 1.00 61.94 91 GLY A C 1
ATOM 764 O O . GLY A 1 91 ? 3.093 0.705 -31.223 1.00 61.94 91 GLY A O 1
ATOM 765 N N . ALA A 1 92 ? 3.545 -1.238 -30.168 1.00 60.38 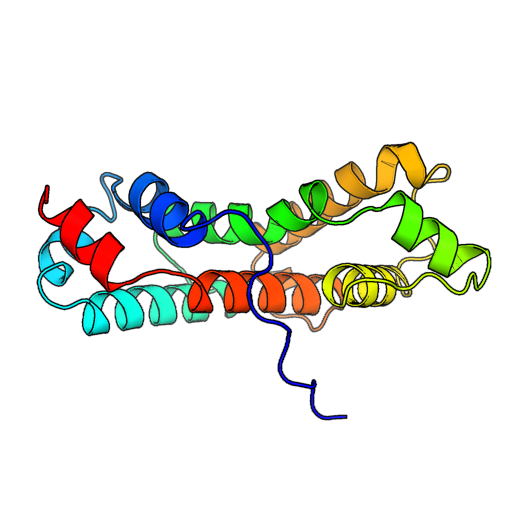92 ALA A N 1
ATOM 766 C CA . ALA A 1 92 ? 2.278 -1.879 -30.442 1.00 60.38 92 ALA A CA 1
ATOM 767 C C . ALA A 1 92 ? 1.155 -1.064 -29.800 1.00 60.38 92 ALA A C 1
ATOM 769 O O . ALA A 1 92 ? 1.271 -0.647 -28.643 1.00 60.38 92 ALA A O 1
ATOM 770 N N . ASP A 1 93 ? 0.065 -0.873 -30.544 1.00 58.06 93 ASP A N 1
ATOM 771 C CA . ASP A 1 93 ? -1.137 -0.178 -30.084 1.00 58.06 93 ASP A CA 1
ATOM 772 C C . ASP A 1 93 ? -1.897 -1.081 -29.099 1.00 58.06 93 ASP A C 1
ATOM 774 O O . ASP A 1 93 ? -2.910 -1.719 -29.391 1.00 58.06 93 ASP A O 1
ATOM 778 N N . CYS A 1 94 ? -1.300 -1.246 -27.922 1.00 64.00 94 CYS A N 1
ATOM 779 C CA . CYS A 1 94 ? -1.852 -2.005 -26.822 1.00 64.00 94 CYS A CA 1
ATOM 780 C C . CYS A 1 94 ? -2.740 -1.042 -26.041 1.00 64.00 94 CYS A C 1
ATOM 782 O O . CYS A 1 94 ? -2.237 -0.058 -25.501 1.00 64.00 94 CYS A O 1
ATOM 784 N N . SER A 1 95 ? -4.034 -1.331 -25.896 1.00 78.31 95 SER A N 1
ATOM 785 C CA . SER A 1 95 ? -4.881 -0.600 -24.942 1.00 78.31 95 SER A CA 1
ATOM 786 C C . SER A 1 95 ? -4.467 -0.937 -23.502 1.00 78.31 95 SER A C 1
ATOM 788 O O . SER A 1 95 ? -5.102 -1.760 -22.842 1.00 78.31 95 SER A O 1
ATOM 790 N N . LEU A 1 96 ? -3.351 -0.374 -23.034 1.00 78.31 96 LEU A N 1
ATOM 791 C CA . LEU A 1 96 ? -2.852 -0.559 -21.676 1.00 78.31 96 LEU A CA 1
ATOM 792 C C . LEU A 1 96 ? -3.857 0.029 -20.684 1.00 78.31 96 LEU A C 1
ATOM 794 O O . LEU A 1 96 ? -4.388 1.123 -20.874 1.00 78.31 96 LEU A O 1
ATOM 798 N N . THR A 1 97 ? -4.093 -0.687 -19.591 1.00 77.19 97 THR A N 1
ATOM 799 C CA . THR A 1 97 ? -4.708 -0.096 -18.403 1.00 77.19 97 THR A CA 1
ATOM 800 C C . THR A 1 97 ? -3.802 1.024 -17.882 1.00 77.19 97 THR A C 1
ATOM 802 O O . THR A 1 97 ? -2.589 0.993 -18.114 1.00 77.19 97 THR A O 1
ATOM 805 N N . PRO A 1 98 ? -4.319 2.007 -17.125 1.00 75.31 98 PRO A N 1
ATOM 806 C CA . PRO A 1 98 ? -3.451 3.079 -16.650 1.00 75.31 98 PRO A CA 1
ATOM 807 C C . PRO A 1 98 ? -2.342 2.565 -15.713 1.00 75.31 98 PRO A C 1
ATOM 809 O O . PRO A 1 98 ? -1.241 3.108 -15.717 1.00 75.31 98 PRO A O 1
ATOM 812 N N . LEU A 1 99 ? -2.582 1.473 -14.971 1.00 73.94 99 LEU A N 1
ATOM 813 C CA . LEU A 1 99 ? -1.552 0.814 -14.158 1.00 73.94 99 LEU A CA 1
ATOM 814 C C . LEU A 1 99 ? -0.422 0.227 -15.020 1.00 73.94 99 LEU A C 1
ATOM 816 O O . LEU A 1 99 ? 0.749 0.436 -14.713 1.00 73.94 99 LEU A O 1
ATOM 820 N N . GLU A 1 100 ? -0.763 -0.468 -16.107 1.00 79.38 100 GLU A N 1
ATOM 821 C CA . GLU A 1 100 ? 0.209 -0.992 -17.077 1.00 79.38 100 GLU A CA 1
ATOM 822 C C . GLU A 1 100 ? 0.968 0.143 -17.786 1.00 79.38 100 GLU A C 1
ATOM 824 O O . GLU A 1 100 ? 2.179 0.047 -17.979 1.00 79.38 100 GLU A O 1
ATOM 829 N N . ALA A 1 101 ? 0.290 1.245 -18.119 1.00 78.50 101 ALA A N 1
ATOM 830 C CA . ALA A 1 101 ? 0.917 2.419 -18.722 1.00 78.50 101 ALA A CA 1
ATOM 831 C C . ALA A 1 101 ? 1.935 3.076 -17.773 1.00 78.50 101 ALA A C 1
ATOM 833 O O . ALA A 1 101 ? 3.074 3.313 -18.173 1.00 78.50 101 ALA A O 1
ATOM 834 N N . ALA A 1 102 ? 1.585 3.296 -16.498 1.00 74.44 102 ALA A N 1
ATOM 835 C CA . ALA A 1 102 ? 2.554 3.793 -15.515 1.00 74.44 102 ALA A CA 1
ATOM 836 C C . ALA A 1 102 ? 3.702 2.818 -15.264 1.00 74.44 102 ALA A C 1
ATOM 838 O O . ALA A 1 102 ? 4.821 3.261 -15.020 1.00 74.44 102 ALA A O 1
ATOM 839 N N . ALA A 1 103 ? 3.459 1.510 -15.339 1.00 77.69 103 ALA A N 1
ATOM 840 C CA . ALA A 1 103 ? 4.530 0.525 -15.271 1.00 77.69 103 ALA A CA 1
ATOM 841 C C . ALA A 1 103 ? 5.489 0.664 -16.458 1.00 77.69 103 ALA A C 1
ATOM 843 O O . ALA A 1 103 ? 6.699 0.717 -16.255 1.00 77.69 103 ALA A O 1
ATOM 844 N N . GLY A 1 104 ? 4.969 0.826 -17.676 1.00 77.69 104 GLY A N 1
ATOM 845 C CA . GLY A 1 104 ? 5.778 1.107 -18.863 1.00 77.69 104 GLY A CA 1
ATOM 846 C C . GLY A 1 104 ? 6.591 2.401 -18.745 1.00 77.69 104 GLY A C 1
ATOM 847 O O . GLY A 1 104 ? 7.785 2.410 -19.044 1.00 77.69 104 GLY A O 1
ATOM 848 N N . GLU A 1 105 ? 5.994 3.484 -18.244 1.00 77.19 105 GLU A N 1
ATOM 849 C CA . GLU A 1 105 ? 6.720 4.725 -17.931 1.00 77.19 105 GLU A CA 1
ATOM 850 C C . GLU A 1 105 ? 7.799 4.496 -16.865 1.00 77.19 105 GLU A C 1
ATOM 852 O O . GLU A 1 105 ? 8.910 5.024 -16.970 1.00 77.19 105 GLU A O 1
ATOM 857 N N . ALA A 1 106 ? 7.503 3.662 -15.862 1.00 74.62 106 ALA A N 1
ATOM 858 C CA . ALA A 1 106 ? 8.433 3.364 -14.786 1.00 74.62 106 ALA A CA 1
ATOM 859 C C . ALA A 1 106 ? 9.675 2.593 -15.241 1.00 74.62 106 ALA A C 1
ATOM 861 O O . ALA A 1 106 ? 10.765 2.795 -14.703 1.00 74.62 106 ALA A O 1
ATOM 862 N N . LEU A 1 107 ? 9.507 1.742 -16.251 1.00 72.25 107 LEU A N 1
ATOM 863 C CA . LEU A 1 107 ? 10.563 0.931 -16.844 1.00 72.25 107 LEU A CA 1
ATOM 864 C C . LEU A 1 107 ? 11.424 1.697 -17.861 1.00 72.25 107 LEU A C 1
ATOM 866 O O . LEU A 1 107 ? 12.586 1.337 -18.039 1.00 72.25 107 LEU A O 1
ATOM 870 N N . ARG A 1 108 ? 10.896 2.749 -18.506 1.00 72.62 108 ARG A N 1
ATOM 871 C CA . ARG A 1 108 ? 11.564 3.462 -19.617 1.00 72.62 108 ARG A CA 1
ATOM 872 C C . ARG A 1 108 ? 12.996 3.943 -19.306 1.00 72.62 108 ARG A C 1
ATOM 874 O O . ARG A 1 108 ? 13.880 3.700 -20.116 1.00 72.62 108 ARG A O 1
ATOM 881 N N . PRO A 1 109 ? 13.310 4.571 -18.158 1.00 65.69 109 PRO A N 1
ATOM 882 C CA . PRO A 1 109 ? 14.691 4.980 -17.879 1.00 65.69 109 PRO A CA 1
ATOM 883 C C . PRO A 1 109 ? 15.603 3.830 -17.422 1.00 65.69 109 PRO A C 1
ATOM 885 O O . PRO A 1 109 ? 16.791 4.052 -17.201 1.00 65.69 109 PRO A O 1
ATOM 888 N N . ILE A 1 110 ? 15.070 2.615 -17.251 1.00 64.31 110 ILE A N 1
ATOM 889 C CA . ILE A 1 110 ? 15.786 1.442 -16.732 1.00 64.31 110 ILE A CA 1
ATOM 890 C C . ILE A 1 110 ? 16.178 0.475 -17.873 1.00 64.31 110 ILE A C 1
ATOM 892 O O . ILE A 1 110 ? 16.664 -0.625 -17.620 1.00 64.31 110 ILE A O 1
ATOM 896 N N . GLU A 1 111 ? 16.041 0.896 -19.138 1.00 57.47 111 GLU A N 1
ATOM 897 C CA . GLU A 1 111 ? 16.322 0.111 -20.357 1.00 57.47 111 GLU A CA 1
ATOM 898 C C . GLU A 1 111 ? 17.652 -0.668 -20.336 1.00 57.47 111 GLU A C 1
ATOM 900 O O . GLU A 1 111 ? 17.729 -1.761 -20.890 1.00 57.47 111 GLU A O 1
ATOM 905 N N . GLN A 1 112 ? 18.686 -0.173 -19.645 1.00 51.78 112 GLN A N 1
ATOM 906 C CA . GLN A 1 112 ? 19.998 -0.833 -19.556 1.00 51.78 112 GLN A CA 1
ATOM 907 C C . GLN A 1 112 ? 20.072 -2.015 -18.567 1.00 51.78 112 GLN A C 1
ATOM 909 O O . GLN A 1 112 ? 21.104 -2.678 -18.491 1.00 51.78 112 GLN A O 1
ATOM 914 N N . GLY A 1 113 ? 19.009 -2.296 -17.806 1.00 55.88 113 GLY A N 1
ATOM 915 C CA . GLY A 1 113 ? 18.973 -3.360 -16.792 1.00 55.88 113 GLY A CA 1
ATOM 916 C C . GLY A 1 113 ? 17.727 -4.241 -16.836 1.00 55.88 113 GLY A C 1
ATOM 917 O O . GLY A 1 113 ? 17.491 -4.996 -15.886 1.00 55.88 113 GLY A O 1
ATOM 918 N N . LEU A 1 114 ? 16.917 -4.129 -17.894 1.00 62.69 114 LEU A N 1
ATOM 919 C CA . LEU A 1 114 ? 15.756 -4.990 -18.084 1.00 62.69 114 LEU A CA 1
ATOM 920 C C . LEU A 1 114 ? 16.212 -6.427 -18.375 1.00 62.69 114 LEU A C 1
ATOM 922 O O . LEU A 1 114 ? 17.207 -6.630 -19.079 1.00 62.69 114 LEU A O 1
ATOM 926 N N . PRO A 1 115 ? 15.497 -7.439 -17.865 1.00 63.34 115 PRO A N 1
ATOM 927 C CA . PRO A 1 115 ? 15.777 -8.814 -18.231 1.00 63.34 115 PRO A CA 1
ATOM 928 C C . PRO A 1 115 ? 15.683 -9.029 -19.747 1.00 63.34 115 PRO A C 1
ATOM 930 O O . PRO A 1 115 ? 14.816 -8.466 -20.420 1.00 63.34 115 PRO A O 1
ATOM 933 N N . SER A 1 116 ? 16.550 -9.887 -20.280 1.00 62.88 116 SER A N 1
ATOM 934 C CA . SER A 1 116 ? 16.591 -10.228 -21.707 1.00 62.88 116 SER A CA 1
ATOM 935 C C . SER A 1 116 ? 15.270 -10.833 -22.205 1.00 62.88 116 SER A C 1
ATOM 937 O O . SER A 1 116 ? 14.832 -10.512 -23.316 1.00 62.88 116 SER A O 1
ATOM 939 N N . ASP A 1 117 ? 14.591 -11.621 -21.361 1.00 64.88 117 ASP A N 1
ATOM 940 C CA . ASP A 1 117 ? 13.229 -12.115 -21.596 1.00 64.88 117 ASP A CA 1
ATOM 941 C C . ASP A 1 117 ? 12.201 -11.482 -20.631 1.00 64.88 117 ASP A C 1
ATOM 943 O O . ASP A 1 117 ? 11.948 -11.999 -19.534 1.00 64.88 117 ASP A O 1
ATOM 947 N N . PRO A 1 118 ? 11.574 -10.364 -21.022 1.00 61.00 118 PRO A N 1
ATOM 948 C CA . PRO A 1 118 ? 10.649 -9.637 -20.174 1.00 61.00 118 PRO A CA 1
ATOM 949 C C . PRO A 1 118 ? 9.344 -10.386 -19.897 1.00 61.00 118 PRO A C 1
ATOM 951 O O . PRO A 1 118 ? 8.719 -10.128 -18.869 1.00 61.00 118 PRO A O 1
ATOM 954 N N . SER A 1 119 ? 8.960 -11.338 -20.755 1.00 56.88 119 SER A N 1
ATOM 955 C CA . SER A 1 119 ? 7.724 -12.110 -20.594 1.00 56.88 119 SER A CA 1
ATOM 956 C C . SER A 1 119 ? 7.769 -13.057 -19.389 1.00 56.88 119 SER A C 1
ATOM 958 O O . SER A 1 119 ? 6.739 -13.330 -18.778 1.00 56.88 119 SER A O 1
ATOM 960 N N . LEU A 1 120 ? 8.970 -13.500 -18.999 1.00 62.28 120 LEU A N 1
ATOM 961 C CA . LEU A 1 120 ? 9.174 -14.452 -17.905 1.00 62.28 120 LEU A CA 1
ATOM 962 C C . LEU A 1 120 ? 9.730 -13.821 -16.624 1.00 62.28 120 LEU A C 1
ATOM 964 O O . LEU A 1 120 ? 9.677 -14.445 -15.566 1.00 62.28 120 LEU A O 1
ATOM 968 N N . SER A 1 121 ? 10.287 -12.608 -16.690 1.00 72.19 121 SER A N 1
ATOM 969 C CA . SER A 1 121 ? 11.120 -12.100 -15.590 1.00 72.19 121 SER A CA 1
ATOM 970 C C . SER A 1 121 ? 10.902 -10.641 -15.186 1.00 72.19 121 SER A C 1
ATOM 972 O O . SER A 1 121 ? 11.419 -10.242 -14.141 1.00 72.19 121 SER A O 1
ATOM 974 N N . LEU A 1 122 ? 10.074 -9.861 -15.900 1.00 74.94 122 LEU A N 1
ATOM 975 C CA . LEU A 1 122 ? 9.731 -8.495 -15.469 1.00 74.94 122 LEU A CA 1
ATOM 976 C C . LEU A 1 122 ? 8.986 -8.462 -14.134 1.00 74.94 122 LEU A C 1
ATOM 978 O O . LEU A 1 122 ? 9.276 -7.600 -13.312 1.00 74.94 122 LEU A O 1
ATOM 982 N N . ALA A 1 123 ? 8.080 -9.411 -13.887 1.00 76.69 123 ALA A N 1
ATOM 983 C CA . ALA A 1 123 ? 7.338 -9.475 -12.628 1.00 76.69 123 ALA A CA 1
ATOM 984 C C . ALA A 1 123 ? 8.272 -9.672 -11.419 1.00 76.69 123 ALA A C 1
ATOM 986 O O . ALA A 1 123 ? 8.167 -8.955 -10.427 1.00 76.69 123 ALA A O 1
ATOM 987 N N . LEU A 1 124 ? 9.223 -10.609 -11.520 1.00 77.44 124 LEU A N 1
ATOM 988 C CA . LEU A 1 124 ? 10.212 -10.887 -10.469 1.00 77.44 124 LEU A CA 1
ATOM 989 C C . LEU A 1 124 ? 11.198 -9.730 -10.292 1.00 77.44 124 LEU A C 1
ATOM 991 O O . LEU A 1 124 ? 11.563 -9.371 -9.173 1.00 77.44 124 LEU A O 1
ATOM 995 N N . TRP A 1 125 ? 11.624 -9.131 -11.401 1.00 77.31 125 TRP A N 1
ATOM 996 C CA . TRP A 1 125 ? 12.506 -7.974 -11.390 1.00 77.31 125 TRP A CA 1
ATOM 997 C C . TRP A 1 125 ? 11.831 -6.753 -10.748 1.00 77.31 125 TRP A C 1
ATOM 999 O O . TRP A 1 125 ? 12.445 -6.072 -9.921 1.00 77.31 125 TRP A O 1
ATOM 1009 N N . TRP A 1 126 ? 10.549 -6.523 -11.055 1.00 78.06 126 TRP A N 1
ATOM 1010 C CA . TRP A 1 126 ? 9.733 -5.491 -10.422 1.00 78.06 126 TRP A CA 1
ATOM 1011 C C . TRP A 1 126 ? 9.556 -5.755 -8.929 1.00 78.06 126 TRP A C 1
ATOM 1013 O O . TRP A 1 126 ? 9.794 -4.850 -8.135 1.00 78.06 126 TRP A O 1
ATOM 1023 N N . ASP A 1 127 ? 9.205 -6.984 -8.534 1.00 82.00 127 ASP A N 1
ATOM 1024 C CA . ASP A 1 127 ? 9.066 -7.366 -7.122 1.00 82.00 127 ASP A CA 1
ATOM 1025 C C . ASP A 1 127 ? 10.345 -7.047 -6.332 1.00 82.00 127 ASP A C 1
ATOM 1027 O O . ASP A 1 127 ? 10.294 -6.377 -5.300 1.00 82.00 127 ASP A O 1
ATOM 1031 N N . GLY A 1 128 ? 11.515 -7.410 -6.871 1.00 81.75 128 GLY A N 1
ATOM 1032 C CA . GLY A 1 128 ? 12.808 -7.108 -6.253 1.00 81.75 128 GLY A CA 1
ATOM 1033 C C . GLY A 1 128 ? 13.129 -5.610 -6.165 1.00 81.75 128 GLY A C 1
ATOM 1034 O O . GLY A 1 128 ? 13.797 -5.167 -5.228 1.00 81.75 128 GLY A O 1
ATOM 1035 N N . LEU A 1 129 ? 12.672 -4.798 -7.118 1.00 78.88 129 LEU A N 1
ATOM 1036 C CA . LEU A 1 129 ? 12.838 -3.343 -7.076 1.00 78.88 129 LEU A CA 1
ATOM 1037 C C . LEU A 1 129 ? 11.874 -2.669 -6.105 1.00 78.88 129 LEU A C 1
ATOM 1039 O O . LEU A 1 129 ? 12.312 -1.865 -5.283 1.00 78.88 129 LEU A O 1
ATOM 1043 N N . ALA A 1 130 ? 10.591 -3.013 -6.170 1.00 82.56 130 ALA A N 1
ATOM 1044 C CA . ALA A 1 130 ? 9.563 -2.493 -5.280 1.00 82.56 130 ALA A CA 1
ATOM 1045 C C . ALA A 1 130 ? 9.867 -2.851 -3.820 1.00 82.56 130 ALA A C 1
ATOM 1047 O O . ALA A 1 130 ? 9.766 -1.989 -2.949 1.00 82.56 130 ALA A O 1
ATOM 1048 N N . ARG A 1 131 ? 10.348 -4.074 -3.563 1.00 85.50 131 ARG A N 1
ATOM 1049 C CA . ARG A 1 131 ? 10.830 -4.495 -2.245 1.00 85.50 131 ARG A CA 1
ATOM 1050 C C . ARG A 1 131 ? 12.011 -3.650 -1.774 1.00 85.50 131 ARG A C 1
ATOM 1052 O O . ARG A 1 131 ? 11.951 -3.099 -0.683 1.00 85.50 131 ARG A O 1
ATOM 1059 N N . ARG A 1 132 ? 13.046 -3.462 -2.605 1.00 85.00 132 ARG A N 1
ATOM 1060 C CA . ARG A 1 132 ? 14.184 -2.589 -2.255 1.00 85.00 132 ARG A CA 1
ATOM 1061 C C . ARG A 1 132 ? 13.745 -1.157 -1.963 1.00 85.00 132 ARG A C 1
ATOM 1063 O O . ARG A 1 132 ? 14.216 -0.566 -0.999 1.00 85.00 132 ARG A O 1
ATOM 1070 N N . TRP A 1 133 ? 12.837 -0.603 -2.762 1.00 87.31 133 TRP A N 1
ATOM 1071 C CA . TRP A 1 133 ? 12.266 0.724 -2.528 1.00 87.31 133 TRP A CA 1
ATOM 1072 C C . TRP A 1 133 ? 11.494 0.796 -1.198 1.00 87.31 133 TRP A C 1
ATOM 1074 O O . TRP A 1 133 ? 11.646 1.754 -0.437 1.00 87.31 133 TRP A O 1
ATOM 1084 N N . ALA A 1 134 ? 10.709 -0.232 -0.880 1.00 86.19 134 ALA A N 1
ATOM 1085 C CA . ALA A 1 134 ? 9.930 -0.303 0.352 1.00 86.19 134 ALA A CA 1
ATOM 1086 C C . ALA A 1 134 ? 10.794 -0.548 1.603 1.00 86.19 134 ALA A C 1
ATOM 1088 O O . ALA A 1 134 ? 10.480 -0.046 2.678 1.00 86.19 134 ALA A O 1
ATOM 1089 N N . GLU A 1 135 ? 11.921 -1.245 1.471 1.00 86.44 135 GLU A N 1
ATOM 1090 C CA . GLU A 1 135 ? 12.836 -1.547 2.579 1.00 86.44 135 GLU A CA 1
ATOM 1091 C C . GLU A 1 135 ? 13.888 -0.448 2.806 1.00 86.44 135 GLU A C 1
ATOM 1093 O O . GLU A 1 135 ? 14.394 -0.317 3.916 1.00 86.44 135 GLU A O 1
ATOM 1098 N N . GLN A 1 136 ? 14.206 0.375 1.797 1.00 88.12 136 GLN A N 1
ATOM 1099 C CA . GLN A 1 136 ? 15.241 1.414 1.890 1.00 88.12 136 GLN A CA 1
ATOM 1100 C C . GLN A 1 136 ? 14.631 2.830 1.928 1.00 88.12 136 GLN A C 1
ATOM 1102 O O . GLN A 1 136 ? 14.230 3.348 0.880 1.00 88.12 136 GLN A O 1
ATOM 1107 N N . PRO A 1 137 ? 14.607 3.510 3.095 1.00 87.94 137 PRO A N 1
ATOM 1108 C CA . PRO A 1 137 ? 14.063 4.868 3.237 1.00 87.94 137 PRO A CA 1
ATOM 1109 C C . PRO A 1 137 ? 14.656 5.878 2.248 1.00 87.94 137 PRO A C 1
ATOM 1111 O O . PRO A 1 137 ? 13.937 6.676 1.649 1.00 87.94 137 PRO A O 1
ATOM 1114 N N . GLU A 1 138 ? 15.963 5.773 2.011 1.00 88.62 138 GLU A N 1
ATOM 1115 C CA . GLU A 1 138 ? 16.745 6.584 1.070 1.00 88.62 138 GLU A CA 1
ATOM 1116 C C . GLU A 1 138 ? 16.136 6.596 -0.344 1.00 88.62 138 GLU A C 1
ATOM 1118 O O . GLU A 1 138 ? 16.112 7.626 -1.021 1.00 88.62 138 GLU A O 1
ATOM 1123 N N . LEU A 1 139 ? 15.624 5.445 -0.800 1.00 85.44 139 LEU A N 1
ATOM 1124 C CA . LEU A 1 139 ? 15.029 5.288 -2.128 1.00 85.44 139 LEU A CA 1
ATOM 1125 C C . LEU A 1 139 ? 13.618 5.874 -2.202 1.00 85.44 139 LEU A C 1
ATOM 1127 O O . LEU A 1 139 ? 13.192 6.294 -3.278 1.00 85.44 139 LEU A O 1
ATOM 1131 N N . ARG A 1 140 ? 12.900 5.952 -1.076 1.00 88.44 140 ARG A N 1
ATOM 1132 C CA . ARG A 1 140 ? 11.571 6.579 -1.019 1.00 88.44 140 ARG A CA 1
ATOM 1133 C C . ARG A 1 140 ? 11.648 8.090 -1.163 1.00 88.44 140 ARG A C 1
ATOM 1135 O O . ARG A 1 140 ? 10.751 8.681 -1.762 1.00 88.44 140 ARG A O 1
ATOM 1142 N N . LEU A 1 141 ? 12.715 8.703 -0.657 1.00 87.69 141 LEU A N 1
ATOM 1143 C CA . LEU A 1 141 ? 12.925 10.152 -0.686 1.00 87.69 141 LEU A CA 1
ATOM 1144 C C . LEU A 1 141 ? 13.339 10.685 -2.063 1.00 87.69 141 LEU A C 1
ATOM 1146 O O . LEU A 1 141 ? 13.141 11.863 -2.355 1.00 87.69 141 LEU A O 1
ATOM 1150 N N . ARG A 1 142 ? 13.913 9.833 -2.917 1.00 85.44 142 ARG A N 1
ATOM 1151 C CA . ARG A 1 142 ? 14.386 10.227 -4.247 1.00 85.44 142 ARG A CA 1
ATOM 1152 C C . ARG A 1 142 ? 13.258 10.109 -5.277 1.00 85.44 142 ARG A C 1
ATOM 1154 O O . ARG A 1 142 ? 12.657 9.037 -5.387 1.00 85.44 142 ARG A O 1
ATOM 1161 N N . PRO A 1 143 ? 12.992 11.157 -6.080 1.00 82.19 143 PRO A N 1
ATOM 1162 C CA . PRO A 1 143 ? 12.100 11.041 -7.224 1.00 82.19 143 PRO A CA 1
ATOM 1163 C C . PRO A 1 143 ? 12.591 9.930 -8.151 1.00 82.19 143 PRO A C 1
ATOM 1165 O O . PRO A 1 143 ? 13.714 9.965 -8.651 1.00 82.19 143 PRO A O 1
ATOM 1168 N N . SER A 1 144 ? 11.753 8.923 -8.353 1.00 78.69 144 SER A N 1
ATOM 1169 C CA . SER A 1 144 ? 12.011 7.840 -9.290 1.00 78.69 144 SER A CA 1
ATOM 1170 C C . SER A 1 144 ? 10.686 7.357 -9.866 1.00 78.69 144 SER A C 1
ATOM 1172 O O . SER A 1 144 ? 9.669 7.410 -9.170 1.00 78.69 144 SER A O 1
ATOM 1174 N N . PRO A 1 145 ? 10.668 6.864 -11.109 1.00 75.12 145 PRO A N 1
ATOM 1175 C CA . PRO A 1 145 ? 9.443 6.333 -11.692 1.00 75.12 145 PRO A CA 1
ATOM 1176 C C . PRO A 1 145 ? 8.887 5.116 -10.934 1.00 75.12 145 PRO A C 1
ATOM 1178 O O . PRO A 1 145 ? 7.680 5.010 -10.739 1.00 75.12 145 PRO A O 1
ATOM 1181 N N . LEU A 1 146 ? 9.771 4.261 -10.403 1.00 77.81 146 LEU A N 1
ATOM 1182 C CA . LEU A 1 146 ? 9.419 3.190 -9.463 1.00 77.81 146 LEU A CA 1
ATOM 1183 C C . LEU A 1 146 ? 8.700 3.739 -8.224 1.00 77.81 146 LEU A C 1
ATOM 1185 O O . LEU A 1 146 ? 7.638 3.247 -7.854 1.00 77.81 146 LEU A O 1
ATOM 1189 N N . GLY A 1 147 ? 9.264 4.777 -7.600 1.00 81.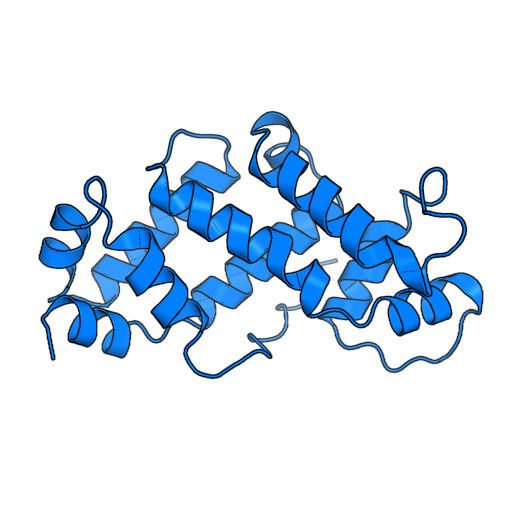44 147 GLY A N 1
ATOM 1190 C CA . GLY A 1 147 ? 8.665 5.408 -6.430 1.00 81.44 147 GLY A CA 1
ATOM 1191 C C . GLY A 1 147 ? 7.345 6.113 -6.736 1.00 81.44 147 GLY A C 1
ATOM 1192 O O . GLY A 1 147 ? 6.452 6.097 -5.895 1.00 81.44 147 GLY A O 1
ATOM 1193 N N . ALA A 1 148 ? 7.197 6.698 -7.927 1.00 80.69 148 ALA A N 1
ATOM 1194 C CA . ALA A 1 148 ? 5.945 7.300 -8.376 1.00 80.69 148 ALA A CA 1
ATOM 1195 C C . ALA A 1 148 ? 4.850 6.238 -8.519 1.00 80.69 148 ALA A C 1
ATOM 1197 O O . ALA A 1 148 ? 3.788 6.383 -7.919 1.00 80.69 148 ALA A O 1
ATOM 1198 N N . LEU A 1 149 ? 5.140 5.136 -9.218 1.00 79.06 149 LEU A N 1
ATOM 1199 C CA . LEU A 1 149 ? 4.202 4.028 -9.357 1.00 79.06 149 LEU A CA 1
ATOM 1200 C C . LEU A 1 149 ? 3.833 3.454 -7.979 1.00 79.06 149 LEU A C 1
ATOM 1202 O O . LEU A 1 149 ? 2.653 3.422 -7.637 1.00 79.06 149 LEU A O 1
ATOM 1206 N N . ALA A 1 150 ? 4.814 3.096 -7.143 1.00 84.44 150 ALA A N 1
ATOM 1207 C CA . ALA A 1 150 ? 4.558 2.538 -5.813 1.00 84.44 150 ALA A CA 1
ATOM 1208 C C . ALA A 1 150 ? 3.671 3.446 -4.936 1.00 84.44 150 ALA A C 1
ATOM 1210 O O . ALA A 1 150 ? 2.738 2.956 -4.299 1.00 84.44 150 ALA A O 1
ATOM 1211 N N . ARG A 1 151 ? 3.901 4.768 -4.953 1.00 86.44 151 ARG A N 1
ATOM 1212 C CA . ARG A 1 151 ? 3.040 5.757 -4.277 1.00 86.44 151 ARG A CA 1
ATOM 1213 C C . ARG A 1 151 ? 1.613 5.730 -4.820 1.00 86.44 151 ARG A C 1
ATOM 1215 O O . ARG A 1 151 ? 0.683 5.623 -4.032 1.00 86.44 151 ARG A O 1
ATOM 1222 N N . CYS A 1 152 ? 1.439 5.726 -6.141 1.00 81.75 152 CYS A N 1
ATOM 1223 C CA . CYS A 1 152 ? 0.113 5.654 -6.759 1.00 81.75 152 CYS A CA 1
ATOM 1224 C C . CYS A 1 152 ? -0.667 4.397 -6.349 1.00 81.75 152 CYS A C 1
ATOM 1226 O O . CYS A 1 152 ? -1.876 4.459 -6.144 1.00 81.75 152 CYS A O 1
ATOM 1228 N N . ILE A 1 153 ? 0.003 3.253 -6.211 1.00 83.38 153 ILE A N 1
ATOM 1229 C CA . ILE A 1 153 ? -0.648 2.007 -5.782 1.00 83.38 153 ILE A CA 1
ATOM 1230 C C . ILE A 1 153 ? -1.035 2.049 -4.309 1.00 83.38 153 ILE A C 1
ATOM 1232 O O . ILE A 1 153 ? -2.130 1.602 -3.960 1.00 83.38 153 ILE A O 1
ATOM 1236 N N . ILE A 1 154 ? -0.163 2.588 -3.456 1.00 89.12 154 ILE A N 1
ATOM 1237 C CA . ILE A 1 154 ? -0.471 2.807 -2.041 1.00 89.12 154 ILE A CA 1
ATOM 1238 C C . ILE A 1 154 ? -1.680 3.740 -1.919 1.00 89.12 154 ILE A C 1
ATOM 1240 O O . ILE A 1 154 ? -2.643 3.387 -1.243 1.00 89.12 154 ILE A O 1
ATOM 1244 N N . ASP A 1 155 ? -1.682 4.866 -2.634 1.00 87.75 155 ASP A N 1
ATOM 1245 C CA . ASP A 1 155 ? -2.775 5.841 -2.612 1.00 87.75 155 ASP A CA 1
ATOM 1246 C C . ASP A 1 155 ? -4.089 5.232 -3.125 1.00 87.75 155 ASP A C 1
ATOM 1248 O O . ASP A 1 155 ? -5.136 5.386 -2.499 1.00 87.75 155 ASP A O 1
ATOM 1252 N N . SER A 1 156 ? -4.040 4.482 -4.230 1.00 84.94 156 SER A N 1
ATOM 1253 C CA . SER A 1 156 ? -5.205 3.785 -4.788 1.00 84.94 156 SER A CA 1
ATOM 1254 C C . SER A 1 156 ? -5.755 2.730 -3.821 1.00 84.94 156 SER A C 1
ATOM 1256 O O . SER A 1 156 ? -6.968 2.622 -3.640 1.00 84.94 156 SER A O 1
ATOM 1258 N N . SER A 1 157 ? -4.874 1.983 -3.146 1.00 88.94 157 SER A N 1
ATOM 1259 C CA . SER A 1 157 ? -5.268 0.989 -2.139 1.00 88.94 157 SER A CA 1
ATOM 1260 C C . SER A 1 157 ? -5.910 1.658 -0.926 1.00 88.94 157 SER A C 1
ATOM 1262 O O . SER A 1 157 ? -6.967 1.219 -0.485 1.00 88.94 157 SER A O 1
ATOM 1264 N N . LEU A 1 158 ? -5.329 2.760 -0.445 1.00 91.62 158 LEU A N 1
ATOM 1265 C CA . LEU A 1 158 ? -5.836 3.539 0.683 1.00 91.62 158 LEU A CA 1
ATOM 1266 C C . LEU A 1 158 ? -7.229 4.125 0.403 1.00 91.62 158 LEU A C 1
ATOM 1268 O O . LEU A 1 158 ? -8.108 4.084 1.262 1.00 91.62 158 LEU A O 1
ATOM 1272 N N . GLN A 1 159 ? -7.458 4.623 -0.816 1.00 89.75 159 GLN A N 1
ATOM 1273 C CA . GLN A 1 159 ? -8.765 5.130 -1.253 1.00 89.75 159 GLN A CA 1
ATOM 1274 C C . GLN A 1 159 ? -9.834 4.035 -1.362 1.00 89.75 159 GLN A C 1
ATOM 1276 O O . GLN A 1 159 ? -11.022 4.330 -1.261 1.00 89.75 159 GLN A O 1
ATOM 1281 N N . ALA A 1 160 ? -9.422 2.787 -1.577 1.00 90.06 160 ALA A N 1
ATOM 1282 C CA . ALA A 1 160 ? -10.315 1.654 -1.798 1.00 90.06 160 ALA A CA 1
ATOM 1283 C C . ALA A 1 160 ? -10.660 0.864 -0.532 1.00 90.06 160 ALA A C 1
ATOM 1285 O O . ALA A 1 160 ? -11.393 -0.125 -0.606 1.00 90.06 160 ALA A O 1
ATOM 1286 N N . ILE A 1 161 ? -10.140 1.277 0.623 1.00 93.44 161 ILE A N 1
ATOM 1287 C CA . ILE A 1 161 ? -10.535 0.706 1.906 1.00 93.44 161 ILE A CA 1
ATOM 1288 C C . ILE A 1 161 ? -11.982 1.105 2.200 1.00 93.44 161 ILE A C 1
ATOM 1290 O O . ILE A 1 161 ? -12.322 2.282 2.315 1.00 93.44 161 ILE A O 1
ATOM 1294 N N . ASP A 1 162 ? -12.830 0.103 2.398 1.00 94.94 162 ASP A N 1
ATOM 1295 C CA . ASP A 1 162 ? -14.098 0.262 3.097 1.00 94.94 162 ASP A CA 1
ATOM 1296 C C . ASP A 1 162 ? -13.833 0.426 4.602 1.00 94.94 162 ASP A C 1
ATOM 1298 O O . ASP A 1 162 ? -13.651 -0.546 5.342 1.00 94.94 162 ASP A O 1
ATOM 1302 N N . TRP A 1 163 ? -13.767 1.685 5.037 1.00 94.94 163 TRP A N 1
ATOM 1303 C CA . TRP A 1 163 ? -13.477 2.066 6.420 1.00 94.94 163 TRP A CA 1
ATOM 1304 C C . TRP A 1 163 ? -14.585 1.684 7.399 1.00 94.94 163 TRP A C 1
ATOM 1306 O O . TRP A 1 163 ? -14.299 1.389 8.558 1.00 94.94 163 TRP A O 1
ATOM 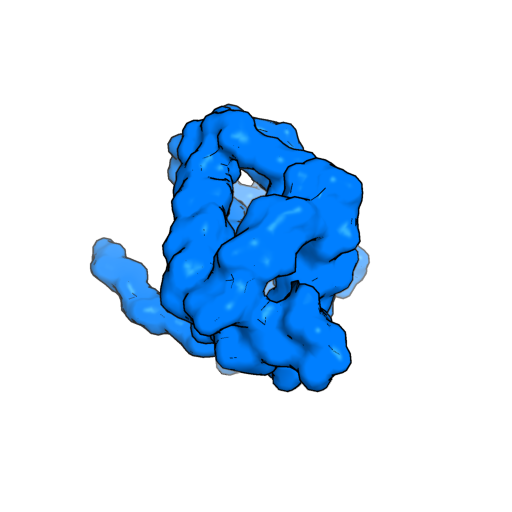1316 N N . GLN A 1 164 ? -15.842 1.680 6.949 1.00 95.06 164 GLN A N 1
ATOM 1317 C CA . GLN A 1 164 ? -16.973 1.291 7.793 1.00 95.06 164 GLN A CA 1
ATOM 1318 C C . GLN A 1 164 ? -16.924 -0.205 8.073 1.00 95.06 164 GLN A C 1
ATOM 1320 O O . GLN A 1 164 ? -17.049 -0.633 9.218 1.00 95.06 164 GLN A O 1
ATOM 1325 N N . ARG A 1 165 ? -16.651 -0.997 7.036 1.00 94.56 165 ARG A N 1
ATOM 1326 C CA . ARG A 1 165 ? -16.479 -2.438 7.178 1.00 94.56 165 ARG A CA 1
ATOM 1327 C C . ARG A 1 165 ? -15.255 -2.804 8.016 1.00 94.56 165 ARG A C 1
ATOM 1329 O O . ARG A 1 165 ? -15.331 -3.731 8.814 1.00 94.56 165 ARG A O 1
ATOM 1336 N N . LEU A 1 166 ? -14.146 -2.076 7.869 1.00 94.81 166 LEU A N 1
ATOM 1337 C CA . LEU A 1 166 ? -12.970 -2.258 8.725 1.00 94.81 166 LEU A CA 1
ATOM 1338 C C . LEU A 1 166 ? -13.306 -2.006 10.202 1.00 94.81 166 LEU A C 1
ATOM 1340 O O . LEU A 1 166 ? -12.950 -2.809 11.060 1.00 94.81 166 LEU A O 1
ATOM 1344 N N . ALA A 1 167 ? -14.005 -0.904 10.487 1.00 94.56 167 ALA A N 1
ATOM 1345 C CA . ALA A 1 167 ? -14.441 -0.549 11.832 1.00 94.56 167 ALA A CA 1
ATOM 1346 C C . ALA A 1 167 ? -15.333 -1.635 12.456 1.00 94.56 167 ALA A C 1
ATOM 1348 O O . ALA A 1 167 ? -15.105 -2.025 13.597 1.00 94.56 167 ALA A O 1
ATOM 1349 N N . GLN A 1 168 ? -16.301 -2.162 11.700 1.00 94.44 168 GLN A N 1
ATOM 1350 C CA . GLN A 1 168 ? -17.161 -3.271 12.137 1.00 94.44 168 GLN A CA 1
ATOM 1351 C C . GLN A 1 168 ? -16.341 -4.523 12.471 1.00 94.44 168 GLN A C 1
ATOM 1353 O O . GLN A 1 168 ? -16.425 -5.030 13.589 1.00 94.44 168 GLN A O 1
ATOM 1358 N N . ALA A 1 169 ? -15.454 -4.939 11.562 1.00 93.31 169 ALA A N 1
ATOM 1359 C CA . ALA A 1 169 ? -14.619 -6.120 11.759 1.00 93.31 169 ALA A CA 1
ATOM 1360 C C . ALA A 1 169 ? -13.720 -6.010 13.007 1.00 93.31 169 ALA A C 1
ATOM 1362 O O . ALA A 1 169 ? -13.581 -6.974 13.756 1.00 93.31 169 ALA A O 1
ATOM 1363 N N . LEU A 1 170 ? -13.145 -4.830 13.274 1.00 92.94 170 LEU A N 1
ATOM 1364 C CA . LEU A 1 170 ? -12.328 -4.576 14.471 1.00 92.94 170 LEU A CA 1
ATOM 1365 C C . LEU A 1 170 ? -13.127 -4.637 15.782 1.00 92.94 170 LEU A C 1
ATOM 1367 O O . LEU A 1 170 ? -12.548 -4.891 16.834 1.00 92.94 170 LEU A O 1
ATOM 1371 N N . ARG A 1 171 ? -14.448 -4.430 15.735 1.00 92.38 171 ARG A N 1
ATOM 1372 C CA . ARG A 1 171 ? -15.347 -4.599 16.890 1.00 92.38 171 ARG A CA 1
ATOM 1373 C C . ARG A 1 171 ? -15.872 -6.030 17.041 1.00 92.38 171 ARG A C 1
ATOM 1375 O O . ARG A 1 171 ? -16.569 -6.310 18.013 1.00 92.38 171 ARG A O 1
ATOM 1382 N N . GLY A 1 172 ? -15.534 -6.924 16.111 1.00 88.44 172 GLY A N 1
ATOM 1383 C CA . GLY A 1 172 ? -16.055 -8.289 16.065 1.00 88.44 172 GLY A CA 1
ATOM 1384 C C . GLY A 1 172 ? -17.483 -8.393 15.517 1.00 88.44 172 GLY A C 1
ATOM 1385 O O . GLY A 1 172 ? -18.176 -9.352 15.854 1.00 88.44 172 GLY A O 1
ATOM 1386 N N . GLU A 1 173 ? -17.917 -7.414 14.716 1.00 84.69 173 GLU A N 1
ATOM 1387 C CA . GLU A 1 173 ? -19.229 -7.364 14.045 1.00 84.69 173 GLU A CA 1
ATOM 1388 C C . GLU A 1 173 ? -19.176 -7.857 12.592 1.00 84.69 173 GLU A C 1
ATOM 1390 O O . GLU A 1 173 ? -18.165 -7.595 11.895 1.00 84.69 173 GLU A O 1
#

Sequence (173 aa):
MPLEAWPPYQGWPNRPTWDVFTTLTDEETRQPLEALAPDAFRLRQWLEEHVQRFLKGQETPRPVELLLTHWATDPARRIDWSRVAAAQREGADCSLTPLEAAAGEALRPIEQGLPSDPSLSLALWWDGLARRWAEQPELRLRPSPLGALARCIIDSSLQAIDWQRLAQALRGE

Foldseek 3Di:
DPDDQFDADPDDAQPLLVLCLVLQCDPVRLVVQLVCLVPLVVNLVVLVVQVVCLLQLHDHPPSSLVSLLCQLLCVLVVAQQVLLVCCLPVVDPRPGDVLSVLVNVQCVVVVVPADPDRNPPVSVVLNVVSNCCSVDSVNSNDDGSSNVSSVSSSVSSSVSHPSNVSSCVSVVD